Protein AF-A0A7R9UH15-F1 (afdb_monomer_lite)

Foldseek 3Di:
DPDDLVVPQDDPVLVVLLVVLLPDDLPDADDLVSLVSCQSNVLVLLADLSCLSVPLSSFPPVDVVSVVVNLVSLVSRDQDPPPRLVVLVSCVDPSNVDVSSVVSNVVSVVVNVVVVD

Radius of gyration: 14.69 Å; chains: 1; bounding box: 50×28×31 Å

Secondary structure (DSSP, 8-state):
----SSTTTT-HHHHHHHHHHHHS-TTPPPPHHHHHHHHHTHHHHTT-GGGHHHHHHH--TT-HHHHHHHHHHHTTSPPPPTT-GGGGGGGGSTT---HHHHHHHHHHHHHHHTT--

Sequence (117 aa):
PLYDKEMVADTPKLKAIIEEVKALDPLHSLSEEQCTVLWDCRAKCAEDPNLLPKFLQSVNWCYPTAVHEARRMLTHWAPYPEGEEANAIELLDIRYSDPVVREYAVSQLDRLDDVLL

InterPro domains:
  IPR001263 Phosphoinositide 3-kinase, accessory (PIK) domain [PF00613] (13-115)
  IPR001263 Phosphoinositide 3-kinase, accessory (PIK) domain [PS51545] (4-117)
  IPR015433 Phosphatidylinositol 3-/4-kinase [PTHR10048] (15-114)
  IPR016024 Armadillo-type fold [SSF48371] (8-114)
  IPR042236 Phosphoinositide 3-kinase, accessory (PIK) domain superfamily [G3DSA:1.25.40.70] (4-117)

pLDDT: mean 87.17, std 15.44, range [34.97, 97.75]

Organism: NCBI:txid172671

Structure (mmCIF, N/CA/C/O backbone):
data_AF-A0A7R9UH15-F1
#
_entry.id   AF-A0A7R9UH15-F1
#
loop_
_atom_site.group_PDB
_atom_site.id
_atom_site.type_symbol
_atom_site.label_atom_id
_atom_site.label_alt_id
_atom_site.label_comp_id
_atom_site.label_asym_id
_atom_site.label_entity_id
_atom_site.label_seq_id
_atom_site.pdbx_PDB_ins_code
_atom_site.Cartn_x
_atom_site.Cartn_y
_atom_site.Cartn_z
_atom_site.occupancy
_atom_site.B_iso_or_equiv
_atom_site.auth_seq_id
_atom_site.auth_comp_id
_atom_site.auth_asym_id
_atom_site.auth_atom_id
_atom_site.pdbx_PDB_model_num
ATOM 1 N N . PRO A 1 1 ? 24.060 -14.862 -4.552 1.00 34.97 1 PRO A N 1
ATOM 2 C CA . PRO A 1 1 ? 24.690 -13.938 -3.582 1.00 34.97 1 PRO A CA 1
ATOM 3 C C . PRO A 1 1 ? 23.602 -13.205 -2.801 1.00 34.97 1 PRO A C 1
ATOM 5 O O . PRO A 1 1 ? 22.895 -12.372 -3.362 1.00 34.97 1 PRO A O 1
ATOM 8 N N . LEU A 1 2 ? 23.421 -13.622 -1.546 1.00 40.31 2 LEU A N 1
ATOM 9 C CA . LEU A 1 2 ? 22.627 -12.903 -0.561 1.00 40.31 2 LEU A CA 1
ATOM 10 C C . LEU A 1 2 ? 23.280 -11.532 -0.375 1.00 40.31 2 LEU A C 1
ATOM 12 O O . LEU A 1 2 ? 24.315 -11.430 0.269 1.00 40.31 2 LEU A O 1
ATOM 16 N N . TYR A 1 3 ? 22.730 -10.507 -1.014 1.00 42.41 3 TYR A N 1
ATOM 17 C CA . TYR A 1 3 ? 23.042 -9.134 -0.652 1.00 42.41 3 TYR A CA 1
ATOM 18 C C . TYR A 1 3 ? 22.075 -8.755 0.458 1.00 42.41 3 TYR A C 1
ATOM 20 O O . TYR A 1 3 ? 20.893 -8.558 0.188 1.00 42.41 3 TYR A O 1
ATOM 28 N N . ASP A 1 4 ? 22.582 -8.775 1.688 1.00 45.25 4 ASP A N 1
ATOM 29 C CA . ASP A 1 4 ? 22.217 -7.963 2.855 1.00 45.25 4 ASP A CA 1
ATOM 30 C C . ASP A 1 4 ? 21.020 -7.004 2.679 1.00 45.25 4 ASP A C 1
ATOM 32 O O . ASP A 1 4 ? 21.168 -5.783 2.720 1.00 45.25 4 ASP A O 1
ATOM 36 N N . LYS A 1 5 ? 19.802 -7.527 2.488 1.00 51.44 5 LYS A N 1
ATOM 37 C CA . LYS A 1 5 ? 18.594 -6.692 2.356 1.00 51.44 5 LYS A CA 1
ATOM 38 C C . LYS A 1 5 ? 18.009 -6.258 3.698 1.00 51.44 5 LYS A C 1
ATOM 40 O O . LYS A 1 5 ? 17.216 -5.326 3.726 1.00 51.44 5 LYS A O 1
ATOM 45 N N . GLU A 1 6 ? 18.433 -6.867 4.803 1.00 45.59 6 GLU A N 1
ATOM 46 C CA . GLU A 1 6 ? 18.008 -6.450 6.146 1.00 45.59 6 GLU A CA 1
ATOM 47 C C . GLU A 1 6 ? 18.805 -5.247 6.679 1.00 45.59 6 GLU A C 1
ATOM 49 O O . GLU A 1 6 ? 18.318 -4.527 7.544 1.00 45.59 6 GLU A O 1
ATOM 54 N N . MET A 1 7 ? 19.991 -4.949 6.128 1.00 44.06 7 MET A N 1
ATOM 55 C CA . MET A 1 7 ? 20.878 -3.907 6.669 1.00 44.06 7 MET A CA 1
ATOM 56 C C . MET A 1 7 ? 20.553 -2.478 6.181 1.00 44.06 7 MET A C 1
ATOM 58 O O . MET A 1 7 ? 21.103 -1.510 6.700 1.00 44.06 7 MET A O 1
ATOM 62 N N . VAL A 1 8 ? 19.640 -2.315 5.214 1.00 53.97 8 VAL A N 1
ATOM 63 C CA . VAL A 1 8 ? 19.248 -0.995 4.671 1.00 53.97 8 VAL A CA 1
ATOM 64 C C . VAL A 1 8 ? 18.013 -0.414 5.373 1.00 53.97 8 VAL A C 1
ATOM 66 O O . VAL A 1 8 ? 17.764 0.777 5.258 1.00 53.97 8 VAL A O 1
ATOM 69 N N . ALA A 1 9 ? 17.265 -1.192 6.161 1.00 54.12 9 ALA A N 1
ATOM 70 C CA . ALA A 1 9 ? 15.961 -0.778 6.692 1.00 54.12 9 ALA A CA 1
ATOM 71 C C . ALA A 1 9 ? 15.995 0.322 7.778 1.00 54.12 9 ALA A C 1
ATOM 73 O O . ALA A 1 9 ? 14.940 0.833 8.146 1.00 54.12 9 ALA A O 1
ATOM 74 N N . ASP A 1 10 ? 17.172 0.716 8.280 1.00 60.47 10 ASP A N 1
ATOM 75 C CA . ASP A 1 10 ? 17.270 1.527 9.504 1.00 60.47 10 ASP A CA 1
ATOM 76 C C . ASP A 1 10 ? 18.050 2.845 9.354 1.00 60.47 10 ASP A C 1
ATOM 78 O O . ASP A 1 10 ? 18.524 3.431 10.329 1.00 60.47 10 ASP A O 1
ATOM 82 N N . THR A 1 11 ? 18.167 3.366 8.129 1.00 81.06 11 THR A N 1
ATOM 83 C CA . THR A 1 11 ? 18.788 4.684 7.921 1.00 81.06 11 THR A CA 1
ATOM 84 C C . THR A 1 11 ? 17.800 5.803 8.296 1.00 81.06 11 THR A C 1
ATOM 86 O O . THR A 1 11 ? 16.674 5.795 7.792 1.00 81.06 11 THR A O 1
ATOM 89 N N . PRO A 1 12 ? 18.194 6.825 9.089 1.00 85.69 12 PRO A N 1
ATOM 90 C CA . PRO A 1 12 ? 17.323 7.951 9.459 1.00 85.69 12 PRO A CA 1
ATOM 91 C C . PRO A 1 12 ? 16.664 8.649 8.263 1.00 85.69 12 PRO A C 1
ATOM 93 O O . PRO A 1 12 ? 15.525 9.095 8.355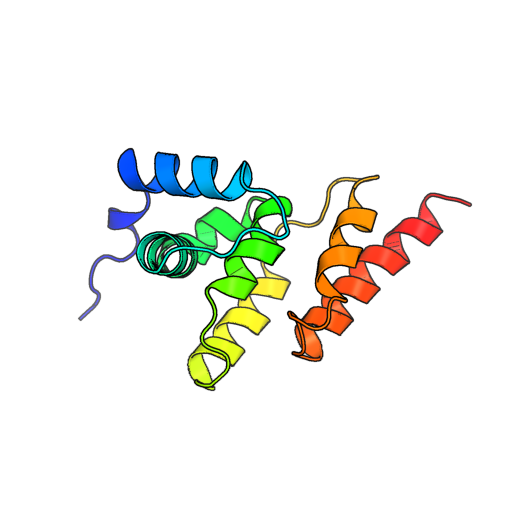 1.00 85.69 12 PRO A O 1
ATOM 96 N N . LYS A 1 13 ? 17.361 8.688 7.120 1.00 87.38 13 LYS A N 1
ATOM 97 C CA . LYS A 1 13 ? 16.841 9.234 5.862 1.00 87.38 13 LYS A CA 1
ATOM 98 C C . LYS A 1 13 ? 15.606 8.474 5.361 1.00 87.38 13 LYS A C 1
ATOM 100 O O . LYS A 1 13 ? 14.636 9.104 4.965 1.00 87.38 13 LYS A O 1
ATOM 105 N N . LEU A 1 14 ? 15.628 7.140 5.384 1.00 89.44 14 LEU A N 1
ATOM 106 C CA . LEU A 1 14 ? 14.511 6.326 4.891 1.00 89.44 14 LEU A CA 1
ATOM 107 C C . LEU A 1 14 ? 13.287 6.478 5.789 1.00 89.44 14 LEU A C 1
ATOM 109 O O . LEU A 1 14 ? 12.182 6.650 5.289 1.00 89.44 14 LEU A O 1
ATOM 113 N N . LYS A 1 15 ? 13.504 6.504 7.110 1.00 89.75 15 LYS A N 1
ATOM 114 C CA . LYS A 1 15 ? 12.441 6.791 8.081 1.00 89.75 15 LYS A CA 1
ATOM 115 C C . LYS A 1 15 ? 11.807 8.154 7.821 1.00 89.75 15 LYS A C 1
ATOM 117 O O . LYS A 1 15 ? 10.591 8.243 7.764 1.00 89.75 15 LYS A O 1
ATOM 122 N N . ALA A 1 16 ? 12.620 9.189 7.600 1.00 92.62 16 ALA A N 1
ATOM 123 C CA . ALA A 1 16 ? 12.112 10.523 7.291 1.00 92.62 16 ALA A CA 1
ATOM 124 C C . ALA A 1 16 ? 11.252 10.541 6.015 1.00 92.62 16 ALA A C 1
ATOM 126 O O . ALA A 1 16 ? 10.194 11.158 6.019 1.00 92.62 16 ALA A O 1
ATOM 127 N N . ILE A 1 17 ? 11.663 9.823 4.963 1.00 93.81 17 ILE A N 1
ATOM 128 C CA . ILE A 1 17 ? 10.884 9.713 3.720 1.00 93.81 17 ILE A CA 1
ATOM 129 C C . ILE A 1 17 ? 9.552 8.993 3.960 1.00 93.81 17 ILE A C 1
ATOM 131 O O . ILE A 1 17 ? 8.527 9.429 3.448 1.00 93.81 17 ILE A O 1
ATOM 135 N N . ILE A 1 18 ? 9.541 7.907 4.738 1.00 93.75 18 ILE A N 1
ATOM 136 C CA . ILE A 1 18 ? 8.303 7.175 5.051 1.00 93.75 18 ILE A CA 1
ATOM 137 C C . ILE A 1 18 ? 7.335 8.058 5.852 1.00 93.75 18 ILE A C 1
ATOM 139 O O . ILE A 1 18 ? 6.152 8.108 5.522 1.00 93.75 18 ILE A O 1
ATOM 143 N N . GLU A 1 19 ? 7.830 8.793 6.852 1.00 93.44 19 GLU A N 1
ATOM 144 C CA . GLU A 1 19 ? 7.009 9.730 7.632 1.00 93.44 19 GLU A CA 1
ATOM 145 C C . GLU A 1 19 ? 6.488 10.895 6.777 1.00 93.44 19 GLU A C 1
ATOM 147 O O . GLU A 1 19 ? 5.328 11.284 6.903 1.00 93.44 19 GLU A O 1
ATOM 152 N N . GLU A 1 20 ? 7.307 11.423 5.862 1.00 93.62 20 GLU A N 1
ATOM 153 C CA . GLU A 1 20 ? 6.872 12.438 4.898 1.00 93.62 20 GLU A CA 1
ATOM 154 C C . GLU A 1 20 ? 5.745 11.898 4.013 1.00 93.62 20 GLU A C 1
ATOM 156 O O . GLU A 1 20 ? 4.698 12.530 3.901 1.00 93.62 20 GLU A O 1
ATOM 161 N N . VAL A 1 21 ? 5.926 10.703 3.441 1.00 93.81 21 VAL A N 1
ATOM 162 C CA . VAL A 1 21 ? 4.926 10.043 2.593 1.00 93.81 21 VAL A CA 1
ATOM 163 C C . VAL A 1 21 ? 3.616 9.808 3.338 1.00 93.81 21 VAL A C 1
ATOM 165 O O . VAL A 1 21 ? 2.548 9.999 2.758 1.00 93.81 21 VAL A O 1
ATOM 168 N N . LYS A 1 22 ? 3.685 9.415 4.612 1.00 90.31 22 LYS A N 1
ATOM 169 C CA . LYS A 1 22 ? 2.510 9.204 5.462 1.00 90.31 22 LYS A CA 1
ATOM 170 C C . LYS A 1 22 ? 1.720 10.495 5.692 1.00 90.31 22 LYS A C 1
ATOM 172 O O . LYS A 1 22 ? 0.499 10.450 5.788 1.00 90.31 22 LYS A O 1
ATOM 177 N N . ALA A 1 23 ? 2.406 11.633 5.770 1.00 90.06 23 ALA A N 1
ATOM 178 C CA . ALA A 1 23 ? 1.785 12.942 5.946 1.00 90.06 23 ALA A CA 1
ATOM 179 C C . ALA A 1 23 ? 1.260 13.561 4.635 1.00 90.06 23 ALA A C 1
ATOM 181 O O . ALA A 1 23 ? 0.604 14.604 4.679 1.00 90.06 23 ALA A O 1
ATOM 182 N N . LEU A 1 24 ? 1.550 12.960 3.473 1.00 90.50 24 LEU A N 1
ATOM 183 C CA . LEU A 1 24 ? 1.061 13.457 2.189 1.00 90.50 24 LEU A CA 1
ATOM 184 C C . LEU A 1 24 ? -0.444 13.247 2.045 1.00 90.50 24 LEU A C 1
ATOM 186 O O . LEU A 1 24 ? -0.980 12.186 2.360 1.00 90.50 24 LEU A O 1
ATOM 190 N N . ASP A 1 25 ? -1.098 14.231 1.431 1.00 86.56 25 ASP A N 1
ATOM 191 C CA . ASP A 1 25 ? -2.495 14.118 1.026 1.00 86.56 25 ASP A CA 1
ATOM 192 C C . ASP A 1 25 ? -2.716 12.862 0.148 1.00 86.56 25 ASP A C 1
ATOM 194 O O . ASP A 1 25 ? -1.876 12.567 -0.717 1.00 86.56 25 ASP A O 1
ATOM 198 N N . PRO A 1 26 ? -3.819 12.109 0.323 1.00 80.62 26 PRO A N 1
ATOM 199 C CA . PRO A 1 2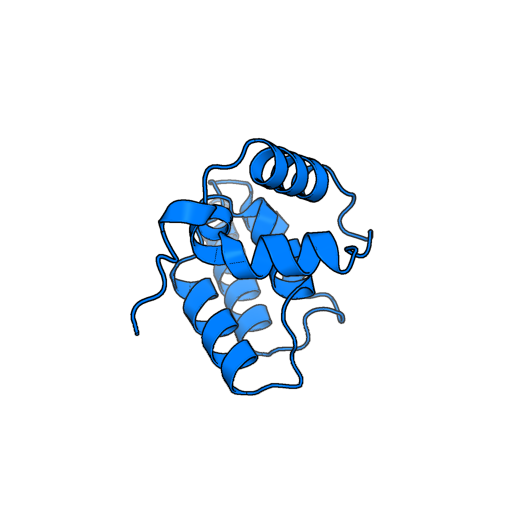6 ? -4.141 10.917 -0.472 1.00 80.62 26 PRO A CA 1
ATOM 200 C C . PRO A 1 26 ? -4.062 11.118 -1.996 1.00 80.62 26 PRO A C 1
ATOM 202 O O . PRO A 1 26 ? -3.648 10.219 -2.739 1.00 80.62 26 PRO A O 1
ATOM 205 N N . LEU A 1 27 ? -4.385 12.320 -2.482 1.00 80.75 27 LEU A N 1
ATOM 206 C CA . LEU A 1 27 ? -4.364 12.675 -3.903 1.00 80.75 27 LEU A CA 1
ATOM 207 C C . LEU A 1 27 ? -2.966 13.040 -4.419 1.00 80.75 27 LEU A C 1
ATOM 209 O O . LEU A 1 27 ? -2.769 13.127 -5.631 1.00 80.75 27 LEU A O 1
ATOM 213 N N . HIS A 1 28 ? -1.989 13.233 -3.532 1.00 85.94 28 HIS A N 1
ATOM 214 C CA . HIS A 1 28 ? -0.628 13.581 -3.917 1.00 85.94 28 HIS A CA 1
ATOM 215 C C . HIS A 1 28 ? 0.131 12.365 -4.466 1.00 85.94 28 HIS A C 1
ATOM 217 O O . HIS A 1 28 ? 0.245 11.332 -3.794 1.00 85.94 28 HIS A O 1
ATOM 223 N N . SER A 1 29 ? 0.696 12.526 -5.666 1.00 87.50 29 SER A N 1
ATOM 224 C CA . SER A 1 29 ? 1.560 11.541 -6.324 1.00 87.50 29 SER A CA 1
ATOM 225 C C . SER A 1 29 ? 2.928 11.443 -5.652 1.00 87.50 29 SER A C 1
ATOM 227 O O . SER A 1 29 ? 3.481 12.442 -5.196 1.00 87.50 29 SER A O 1
ATOM 229 N N . LEU A 1 30 ? 3.506 10.249 -5.639 1.00 92.69 30 LEU A N 1
ATOM 230 C CA . LEU A 1 30 ? 4.838 10.014 -5.088 1.00 92.69 30 LEU A CA 1
ATOM 231 C C . LEU A 1 30 ? 5.950 10.375 -6.080 1.00 92.69 30 LEU A C 1
ATOM 233 O O . LEU A 1 30 ? 5.796 10.220 -7.294 1.00 92.69 30 LEU A O 1
ATOM 237 N N . SER A 1 31 ? 7.092 10.821 -5.557 1.00 94.44 31 SER A N 1
ATOM 238 C CA . SER A 1 31 ? 8.330 10.919 -6.333 1.00 94.44 31 SER A CA 1
ATOM 239 C C . SER A 1 31 ? 8.935 9.532 -6.592 1.00 94.44 31 SER A C 1
ATOM 241 O O . SER A 1 31 ? 8.639 8.564 -5.892 1.00 94.44 31 SER A O 1
ATOM 243 N N . GLU A 1 32 ? 9.832 9.421 -7.575 1.00 93.12 32 GLU A N 1
ATOM 244 C CA . GLU A 1 32 ? 10.521 8.155 -7.875 1.00 93.12 32 GLU A CA 1
ATOM 245 C C . GLU A 1 32 ? 11.360 7.648 -6.684 1.00 93.12 32 GLU A C 1
ATOM 247 O O . GLU A 1 32 ? 11.389 6.446 -6.406 1.00 93.12 32 GLU A O 1
ATOM 252 N N . GLU A 1 33 ? 11.978 8.564 -5.926 1.00 92.94 33 GLU A N 1
ATOM 253 C CA . GLU A 1 33 ? 12.705 8.234 -4.693 1.00 92.94 33 GLU A CA 1
ATOM 254 C C . GLU A 1 33 ? 11.750 7.665 -3.636 1.00 92.94 33 GLU A C 1
ATOM 256 O O . GLU A 1 33 ? 12.019 6.602 -3.080 1.00 92.94 33 GLU A O 1
ATOM 261 N N . GLN A 1 34 ? 10.602 8.311 -3.406 1.00 94.81 34 GLN A N 1
ATOM 262 C CA . GLN A 1 34 ? 9.589 7.835 -2.458 1.00 94.81 34 GLN A CA 1
ATOM 263 C C . GLN A 1 34 ? 9.046 6.457 -2.854 1.00 94.81 34 GLN A C 1
ATOM 265 O O . GLN A 1 34 ? 8.965 5.566 -2.009 1.00 94.81 34 GLN A O 1
ATOM 270 N N . CYS A 1 35 ? 8.737 6.245 -4.138 1.00 94.75 35 CYS A N 1
ATOM 271 C CA . CYS A 1 35 ? 8.304 4.943 -4.644 1.00 94.75 35 CYS A CA 1
ATOM 272 C C . CYS A 1 35 ? 9.344 3.851 -4.376 1.00 94.75 35 CYS A C 1
ATOM 274 O O . CYS A 1 35 ? 9.003 2.780 -3.870 1.00 94.75 35 CYS A O 1
ATOM 276 N N . THR A 1 36 ? 10.613 4.140 -4.674 1.00 93.81 36 THR A N 1
ATOM 277 C CA . THR A 1 36 ? 11.724 3.209 -4.444 1.00 93.81 36 THR A CA 1
ATOM 278 C C . THR A 1 36 ? 11.833 2.849 -2.964 1.00 93.81 36 THR A C 1
ATOM 280 O O . THR A 1 36 ? 11.886 1.669 -2.623 1.00 93.81 36 THR A O 1
ATOM 283 N N . VAL A 1 37 ? 11.772 3.847 -2.074 1.00 94.75 37 VAL A N 1
ATOM 284 C CA . VAL A 1 37 ? 11.831 3.631 -0.621 1.00 94.75 37 VAL A CA 1
ATOM 285 C C . VAL A 1 37 ? 10.663 2.780 -0.127 1.00 94.75 37 VAL A C 1
ATOM 287 O O . VAL A 1 37 ? 10.894 1.809 0.588 1.00 94.75 37 VAL A O 1
ATOM 290 N N . LEU A 1 38 ? 9.422 3.076 -0.527 1.00 95.38 38 LEU A N 1
ATOM 291 C CA . LEU A 1 38 ? 8.260 2.273 -0.122 1.00 95.38 38 LEU A CA 1
ATOM 292 C C . LEU A 1 38 ? 8.357 0.827 -0.610 1.00 95.38 38 LEU A C 1
ATOM 294 O O . LEU A 1 38 ? 7.995 -0.098 0.113 1.00 95.38 38 LEU A O 1
ATOM 298 N N . TRP A 1 39 ? 8.838 0.619 -1.837 1.00 95.31 39 TRP A N 1
ATOM 299 C CA . TRP A 1 39 ? 8.984 -0.719 -2.400 1.00 95.31 39 TRP A CA 1
ATOM 300 C C . TRP A 1 39 ? 10.075 -1.527 -1.686 1.00 95.31 39 TRP A C 1
ATOM 302 O O . TRP A 1 39 ? 9.865 -2.691 -1.325 1.00 95.31 39 TRP A O 1
ATOM 312 N N . ASP A 1 40 ? 11.234 -0.918 -1.443 1.00 92.56 40 ASP A N 1
ATOM 313 C CA . ASP A 1 40 ? 12.358 -1.581 -0.785 1.00 92.56 40 ASP A CA 1
ATOM 314 C C . ASP A 1 40 ? 12.089 -1.825 0.705 1.00 92.56 40 ASP A C 1
ATOM 316 O O . ASP A 1 40 ? 12.413 -2.900 1.216 1.00 92.56 40 ASP A O 1
ATOM 320 N N . CYS A 1 41 ? 11.409 -0.892 1.377 1.00 94.19 41 CYS A N 1
ATOM 321 C CA . CYS A 1 41 ? 11.014 -0.986 2.783 1.00 94.19 41 CYS A CA 1
ATOM 322 C C . CYS A 1 41 ? 9.614 -1.589 2.999 1.00 94.19 41 CYS A C 1
ATOM 324 O O . CYS A 1 41 ? 9.098 -1.522 4.113 1.00 94.19 41 CYS A O 1
ATOM 326 N N . ARG A 1 42 ? 9.000 -2.219 1.986 1.00 95.31 42 ARG A N 1
ATOM 327 C CA . ARG A 1 42 ? 7.599 -2.694 2.024 1.00 95.31 42 ARG A CA 1
ATOM 328 C C . ARG A 1 42 ? 7.230 -3.546 3.238 1.00 95.31 42 ARG A C 1
ATOM 330 O O . ARG A 1 42 ? 6.118 -3.433 3.732 1.00 95.31 42 ARG A O 1
ATOM 337 N N . ALA A 1 43 ? 8.156 -4.364 3.743 1.00 93.12 43 ALA A N 1
ATOM 338 C CA . ALA A 1 43 ? 7.928 -5.161 4.949 1.00 93.12 43 ALA A CA 1
ATOM 339 C C . ALA A 1 43 ? 7.727 -4.285 6.198 1.00 93.12 43 ALA A C 1
ATOM 341 O O . ALA A 1 43 ? 6.870 -4.585 7.016 1.00 93.12 43 ALA A O 1
ATOM 342 N N . LYS A 1 44 ? 8.475 -3.181 6.309 1.00 92.44 44 LYS A N 1
ATOM 343 C CA . LYS A 1 44 ? 8.323 -2.201 7.387 1.00 92.44 44 LYS A CA 1
ATOM 344 C C . LYS A 1 44 ? 7.077 -1.341 7.188 1.00 92.44 44 LYS A C 1
ATOM 346 O O . LYS A 1 44 ? 6.355 -1.087 8.142 1.00 92.44 44 LYS A O 1
ATOM 351 N N . CYS A 1 45 ? 6.807 -0.918 5.951 1.00 95.00 45 CYS A N 1
ATOM 352 C CA . CYS A 1 45 ? 5.599 -0.157 5.623 1.00 95.00 45 CYS A CA 1
ATOM 353 C C . CYS A 1 45 ? 4.318 -0.949 5.916 1.00 95.00 45 CYS A C 1
ATOM 355 O O . CYS A 1 45 ? 3.329 -0.356 6.326 1.00 95.00 45 CYS A O 1
ATOM 357 N N . ALA A 1 46 ? 4.356 -2.276 5.758 1.00 96.25 46 ALA A N 1
ATOM 358 C CA . ALA A 1 46 ? 3.234 -3.160 6.050 1.00 96.25 46 ALA A CA 1
ATOM 359 C C . ALA A 1 46 ? 2.816 -3.172 7.528 1.00 96.25 46 ALA A C 1
ATOM 361 O O . ALA A 1 46 ? 1.719 -3.622 7.827 1.00 96.25 46 ALA A O 1
ATOM 362 N N . GLU A 1 47 ? 3.637 -2.661 8.449 1.00 94.88 47 GLU A N 1
ATOM 363 C CA . GLU A 1 47 ? 3.255 -2.506 9.857 1.00 94.88 47 GLU A CA 1
ATOM 364 C C . GLU A 1 47 ? 2.256 -1.354 10.085 1.00 94.88 47 GLU A C 1
ATOM 366 O O . GLU A 1 47 ? 1.654 -1.285 11.155 1.00 94.88 47 GLU A O 1
ATOM 371 N N . ASP A 1 48 ? 2.066 -0.461 9.105 1.00 94.00 48 ASP A N 1
ATOM 372 C CA . ASP A 1 48 ? 1.142 0.673 9.187 1.00 94.00 48 ASP A CA 1
ATOM 373 C C . ASP A 1 48 ? 0.067 0.594 8.084 1.00 94.00 48 ASP A C 1
ATOM 375 O O . ASP A 1 48 ? 0.380 0.760 6.897 1.00 94.00 48 ASP A O 1
ATOM 379 N N . PRO A 1 49 ? -1.215 0.382 8.430 1.00 93.00 49 PRO A N 1
ATOM 380 C CA . PRO A 1 49 ? -2.300 0.292 7.450 1.00 93.00 49 PRO A CA 1
ATOM 381 C C . PRO A 1 49 ? -2.448 1.552 6.588 1.00 93.00 49 PRO A C 1
ATOM 383 O O . PRO A 1 49 ? -2.820 1.459 5.418 1.00 93.00 49 PRO A O 1
ATOM 386 N N . ASN A 1 50 ? -2.077 2.724 7.110 1.00 90.50 50 ASN A N 1
ATOM 387 C CA . ASN A 1 50 ? -2.215 3.996 6.399 1.00 90.50 50 ASN A CA 1
ATOM 388 C C . ASN A 1 50 ? -1.187 4.176 5.273 1.00 90.50 50 ASN A C 1
ATOM 390 O O . ASN A 1 50 ? -1.371 5.013 4.391 1.00 90.50 50 ASN A O 1
ATOM 394 N N . LEU A 1 51 ? -0.114 3.379 5.255 1.00 94.94 51 LEU A N 1
ATOM 395 C CA . LEU A 1 51 ? 0.866 3.395 4.167 1.00 94.94 51 LEU A CA 1
ATOM 396 C C . LEU A 1 51 ? 0.432 2.559 2.958 1.00 94.94 51 LEU A C 1
ATOM 398 O O . LEU A 1 51 ? 1.044 2.688 1.895 1.00 94.94 51 LEU A O 1
ATOM 402 N N . LEU A 1 52 ? -0.608 1.725 3.082 1.00 95.88 52 LEU A N 1
ATOM 403 C CA . LEU A 1 52 ? -1.024 0.816 2.013 1.00 95.88 52 LEU A CA 1
ATOM 404 C C . LEU A 1 52 ? -1.363 1.541 0.700 1.00 95.88 52 LEU A C 1
ATOM 406 O O . LEU A 1 52 ? -0.811 1.152 -0.335 1.00 95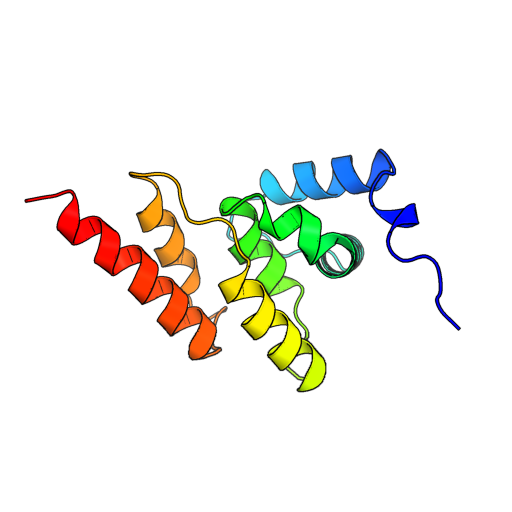.88 52 LEU A O 1
ATOM 410 N N . PRO A 1 53 ? -2.181 2.615 0.686 1.00 95.00 53 PRO A N 1
ATOM 411 C CA . PRO A 1 53 ? -2.502 3.316 -0.556 1.00 95.00 53 PRO A CA 1
ATOM 412 C C . PRO A 1 53 ? -1.258 3.882 -1.247 1.00 95.00 53 PRO A C 1
ATOM 414 O O . PRO A 1 53 ? -1.161 3.834 -2.476 1.00 95.00 53 PRO A O 1
ATOM 417 N N . LYS A 1 54 ? -0.283 4.378 -0.474 1.00 95.38 54 LYS A N 1
ATOM 418 C CA . LYS A 1 54 ? 0.978 4.926 -0.993 1.00 95.38 54 LYS A CA 1
ATOM 419 C C . LYS A 1 54 ? 1.908 3.825 -1.499 1.00 95.38 54 LYS A C 1
ATOM 421 O O . LYS A 1 54 ? 2.475 3.960 -2.579 1.00 95.38 54 LYS A O 1
ATOM 426 N N . PHE A 1 55 ? 2.015 2.704 -0.790 1.00 96.56 55 PHE A N 1
ATOM 427 C CA . PHE A 1 55 ? 2.748 1.535 -1.280 1.00 96.56 55 PHE A CA 1
ATOM 428 C C . PHE A 1 55 ? 2.183 1.039 -2.614 1.00 96.56 55 PHE A C 1
ATOM 430 O O . PHE A 1 55 ? 2.936 0.793 -3.546 1.00 96.56 55 PHE A O 1
ATOM 437 N N . LEU A 1 56 ? 0.860 0.964 -2.758 1.00 96.38 56 LEU A N 1
ATOM 438 C CA . LEU A 1 56 ? 0.234 0.523 -4.006 1.00 96.38 56 LEU A CA 1
ATOM 439 C C . LEU A 1 56 ? 0.502 1.473 -5.190 1.00 96.38 56 LEU A C 1
ATOM 441 O O . LEU A 1 56 ? 0.526 1.021 -6.337 1.00 96.38 56 LEU A O 1
ATOM 445 N N . GLN A 1 57 ? 0.764 2.759 -4.925 1.00 94.38 57 GLN A N 1
ATOM 446 C CA . GLN A 1 57 ? 1.221 3.719 -5.939 1.00 94.38 57 GLN A CA 1
ATOM 447 C C . GLN A 1 57 ? 2.678 3.486 -6.372 1.00 94.38 57 GLN A C 1
ATOM 449 O O . GLN A 1 57 ? 3.036 3.862 -7.487 1.00 94.38 57 GLN A O 1
ATOM 454 N N . SER A 1 58 ? 3.516 2.855 -5.540 1.00 95.25 58 SER A N 1
ATOM 455 C CA . SER A 1 58 ? 4.903 2.529 -5.906 1.00 95.25 58 SER A CA 1
ATOM 456 C C . SER A 1 58 ? 5.044 1.252 -6.738 1.00 95.25 58 SER A C 1
ATOM 458 O O . SER A 1 58 ? 6.113 0.984 -7.292 1.00 95.25 58 SER A O 1
ATOM 460 N N . VAL A 1 59 ? 3.974 0.460 -6.857 1.00 96.19 59 VAL A N 1
ATOM 461 C CA . VAL A 1 59 ? 3.978 -0.809 -7.589 1.00 96.19 59 VAL A CA 1
ATOM 462 C C . VAL A 1 59 ? 4.001 -0.562 -9.095 1.00 96.19 59 VAL A C 1
ATOM 464 O O . VAL A 1 59 ? 3.141 0.115 -9.659 1.00 96.19 59 VAL A O 1
ATOM 467 N N . ASN A 1 60 ? 4.940 -1.205 -9.788 1.00 94.81 60 ASN A N 1
ATOM 468 C CA . ASN A 1 60 ? 4.915 -1.258 -11.244 1.00 94.81 60 ASN A CA 1
ATOM 469 C C . ASN A 1 60 ? 3.958 -2.359 -11.733 1.00 94.81 60 ASN A C 1
ATOM 471 O O . ASN A 1 60 ? 4.354 -3.510 -11.928 1.00 94.81 60 ASN A O 1
ATOM 475 N N . TRP A 1 61 ? 2.698 -1.987 -11.963 1.00 95.75 61 TRP A N 1
ATOM 476 C CA . TRP A 1 61 ? 1.629 -2.899 -12.387 1.00 95.75 61 TRP A CA 1
ATOM 477 C C . TRP A 1 61 ? 1.834 -3.534 -13.774 1.00 95.75 61 TRP A C 1
ATOM 479 O O . TRP A 1 61 ? 1.162 -4.508 -14.109 1.00 95.75 61 TRP A O 1
ATOM 489 N N . CYS A 1 62 ? 2.792 -3.047 -14.571 1.00 96.31 62 CYS A N 1
ATOM 490 C CA . CYS A 1 62 ? 3.157 -3.652 -15.856 1.00 96.31 62 CYS A CA 1
ATOM 491 C C . CYS A 1 62 ? 4.063 -4.888 -15.706 1.00 96.31 62 CYS A C 1
ATOM 493 O O . CYS A 1 62 ? 4.247 -5.626 -16.674 1.00 96.31 62 CYS A O 1
ATOM 495 N N . TYR A 1 63 ? 4.646 -5.122 -14.524 1.00 96.94 63 TYR A N 1
ATOM 496 C CA . TYR A 1 63 ? 5.541 -6.250 -14.271 1.00 96.94 63 TYR A CA 1
ATOM 497 C C . TYR A 1 63 ? 4.849 -7.333 -13.431 1.00 96.94 63 TYR A C 1
ATOM 499 O O . TYR A 1 63 ? 4.612 -7.120 -12.241 1.00 96.94 63 TYR A O 1
ATOM 507 N N . PRO A 1 64 ? 4.597 -8.537 -13.983 1.00 97.06 64 PRO A N 1
ATOM 508 C CA . PRO A 1 64 ? 3.877 -9.599 -13.274 1.00 97.06 64 PRO A CA 1
ATOM 509 C C . PRO A 1 64 ? 4.502 -10.004 -11.934 1.00 97.06 64 PRO A C 1
ATOM 511 O O . PRO A 1 64 ? 3.790 -10.334 -10.990 1.00 97.06 64 PRO A O 1
ATOM 514 N N . THR A 1 65 ? 5.832 -9.958 -11.829 1.00 97.38 65 THR A N 1
ATOM 515 C CA . THR A 1 65 ? 6.554 -10.247 -10.583 1.00 97.38 65 THR A CA 1
ATOM 516 C C . THR A 1 65 ? 6.286 -9.202 -9.504 1.00 97.38 65 THR A C 1
ATOM 518 O O . THR A 1 65 ? 6.105 -9.567 -8.345 1.00 97.38 65 THR A O 1
ATOM 521 N N . ALA A 1 66 ? 6.209 -7.920 -9.875 1.00 96.56 66 ALA A N 1
ATOM 522 C CA . ALA A 1 66 ? 5.874 -6.840 -8.954 1.00 96.56 66 ALA A CA 1
ATOM 523 C C . ALA A 1 66 ? 4.404 -6.923 -8.514 1.00 96.56 66 ALA A C 1
ATOM 525 O O . ALA A 1 66 ? 4.113 -6.814 -7.327 1.00 96.56 66 ALA A O 1
ATOM 526 N N . VAL A 1 67 ? 3.491 -7.218 -9.445 1.00 97.75 67 VAL A N 1
ATOM 527 C CA . VAL A 1 67 ? 2.068 -7.446 -9.139 1.00 97.75 67 VAL A CA 1
ATOM 528 C C . VAL A 1 67 ? 1.893 -8.609 -8.161 1.00 97.75 67 VAL A C 1
ATOM 530 O O . VAL A 1 67 ? 1.157 -8.496 -7.183 1.00 97.75 67 VAL A O 1
ATOM 533 N N . HIS A 1 68 ? 2.587 -9.726 -8.391 1.00 97.69 68 HIS A N 1
ATOM 534 C CA . HIS A 1 68 ? 2.527 -10.881 -7.498 1.00 97.69 68 HIS A CA 1
ATOM 535 C C . HIS A 1 68 ? 3.043 -10.549 -6.091 1.00 97.69 68 HIS A C 1
ATOM 537 O O . HIS A 1 68 ? 2.403 -10.906 -5.104 1.00 97.69 68 HIS A O 1
ATOM 543 N N . GLU A 1 69 ? 4.166 -9.833 -5.993 1.00 97.31 69 GLU A N 1
ATOM 544 C CA . GLU A 1 69 ? 4.709 -9.375 -4.712 1.00 97.31 69 GLU A CA 1
ATOM 545 C C . GLU A 1 69 ? 3.734 -8.437 -3.990 1.00 97.31 69 GLU A C 1
ATOM 547 O O . GLU A 1 69 ? 3.473 -8.641 -2.809 1.00 97.31 69 GLU A O 1
ATOM 552 N N . ALA A 1 70 ? 3.152 -7.454 -4.685 1.00 97.75 70 ALA A N 1
ATOM 553 C CA . ALA A 1 70 ? 2.189 -6.521 -4.103 1.00 97.75 70 ALA A CA 1
ATOM 554 C C . ALA A 1 70 ? 0.955 -7.245 -3.546 1.00 97.75 70 ALA A C 1
ATOM 556 O O . ALA A 1 70 ? 0.550 -6.997 -2.412 1.00 97.75 70 ALA A O 1
ATOM 557 N N . ARG A 1 71 ? 0.408 -8.209 -4.296 1.00 97.56 71 ARG A N 1
ATOM 558 C CA . ARG A 1 71 ? -0.714 -9.040 -3.834 1.00 97.56 71 ARG A CA 1
ATOM 559 C C . ARG A 1 71 ? -0.343 -9.904 -2.630 1.00 97.56 71 ARG A C 1
ATOM 561 O O . ARG A 1 71 ? -1.146 -10.024 -1.714 1.00 97.56 71 ARG A O 1
ATOM 568 N N . ARG A 1 72 ? 0.874 -10.465 -2.588 1.00 97.12 72 ARG A N 1
ATOM 569 C CA . ARG A 1 72 ? 1.372 -11.172 -1.395 1.00 97.12 72 ARG A CA 1
ATOM 570 C C . ARG A 1 72 ? 1.496 -10.223 -0.202 1.00 97.12 72 ARG A C 1
ATOM 572 O O . ARG A 1 72 ? 1.186 -10.607 0.916 1.00 97.12 72 ARG A O 1
ATOM 579 N N . MET A 1 73 ? 1.932 -8.983 -0.419 1.00 97.44 73 MET A N 1
ATOM 580 C CA . MET A 1 73 ? 2.050 -7.998 0.658 1.00 97.44 73 MET A CA 1
ATOM 581 C C . MET A 1 73 ? 0.699 -7.619 1.272 1.00 97.44 73 MET A C 1
ATOM 583 O O . MET A 1 73 ? 0.668 -7.377 2.473 1.00 97.44 73 MET A O 1
ATOM 587 N N . LEU A 1 74 ? -0.409 -7.647 0.519 1.00 96.12 74 LEU A N 1
ATOM 588 C CA . LEU A 1 74 ? -1.752 -7.396 1.071 1.00 96.12 74 LEU A CA 1
ATOM 589 C C . LEU A 1 74 ? -2.104 -8.353 2.219 1.00 96.12 74 LEU A C 1
ATOM 591 O O . LEU A 1 74 ? -2.691 -7.929 3.205 1.00 96.12 74 LEU A O 1
ATOM 595 N N . THR A 1 75 ? -1.698 -9.626 2.142 1.00 93.44 75 THR A N 1
ATOM 596 C CA . THR A 1 75 ? -1.972 -10.603 3.213 1.00 93.44 75 THR A CA 1
ATOM 597 C C . THR A 1 75 ? -1.097 -10.406 4.450 1.00 93.44 75 THR A C 1
ATOM 599 O O . THR A 1 75 ? -1.359 -11.003 5.489 1.00 93.44 75 THR A O 1
ATOM 602 N N . HIS A 1 76 ? -0.023 -9.625 4.326 1.00 95.19 76 HIS A N 1
ATOM 603 C CA . HIS A 1 76 ? 0.898 -9.298 5.414 1.00 95.19 76 HIS A CA 1
ATOM 604 C C . HIS A 1 76 ? 0.693 -7.884 5.955 1.00 95.19 76 HIS A C 1
ATOM 606 O O . HIS A 1 76 ? 1.364 -7.512 6.916 1.00 95.19 76 HIS A O 1
ATOM 612 N N . TRP A 1 77 ? -0.183 -7.097 5.330 1.00 96.50 77 TRP A N 1
ATOM 613 C CA . TRP A 1 77 ? -0.443 -5.739 5.762 1.00 96.50 77 TRP A CA 1
ATOM 614 C C . TRP A 1 77 ? -1.164 -5.753 7.104 1.00 96.50 77 TRP A C 1
ATOM 616 O O . TRP A 1 77 ? -2.075 -6.555 7.324 1.00 96.50 77 TRP A O 1
ATOM 626 N N . ALA A 1 78 ? -0.736 -4.879 8.010 1.00 95.00 78 ALA A N 1
ATOM 627 C CA . ALA A 1 78 ? -1.393 -4.690 9.284 1.00 95.00 78 ALA A CA 1
ATOM 628 C C . ALA A 1 78 ? -2.871 -4.352 9.034 1.00 95.00 78 ALA A C 1
ATOM 630 O O . ALA A 1 78 ? -3.173 -3.543 8.149 1.00 95.00 78 ALA A O 1
ATOM 631 N N . PRO A 1 79 ? -3.799 -4.971 9.780 1.00 91.56 79 PRO A N 1
ATOM 632 C CA . PRO A 1 79 ? -5.206 -4.638 9.655 1.00 91.56 79 PRO A CA 1
ATOM 633 C C . PRO A 1 79 ? -5.430 -3.182 10.071 1.00 91.56 79 PRO A C 1
ATOM 635 O O . PRO A 1 79 ? -4.720 -2.661 10.935 1.00 91.56 79 PRO A O 1
ATOM 638 N N . TYR A 1 80 ? -6.451 -2.543 9.498 1.00 90.94 80 TYR A N 1
ATOM 639 C CA . TYR A 1 80 ? -6.922 -1.260 10.017 1.00 90.94 80 TYR A CA 1
ATOM 640 C C . TYR A 1 80 ? -7.332 -1.405 11.495 1.00 90.94 80 TYR A C 1
ATOM 642 O O . TYR A 1 80 ? -7.907 -2.445 11.857 1.00 90.94 80 TYR A O 1
ATOM 650 N N . PRO A 1 81 ? -7.027 -0.403 12.345 1.00 89.75 81 PRO A N 1
ATOM 651 C CA . PRO A 1 81 ? -7.589 -0.313 13.685 1.00 89.75 81 PRO A CA 1
ATOM 652 C C . PRO A 1 81 ? -9.118 -0.295 13.636 1.00 89.75 81 PRO A C 1
ATOM 654 O O . PRO A 1 81 ? -9.709 0.136 12.647 1.00 89.75 81 PRO A O 1
ATOM 657 N N . GLU A 1 82 ? -9.743 -0.735 14.725 1.00 86.12 82 GLU A N 1
ATOM 658 C CA . GLU A 1 82 ? -11.197 -0.674 14.884 1.00 86.12 82 GLU A CA 1
ATOM 659 C C . GLU A 1 82 ? -11.696 0.772 14.733 1.00 86.12 82 GLU A C 1
ATOM 661 O O . GLU A 1 82 ? -11.205 1.681 15.407 1.00 86.12 82 GLU A O 1
ATOM 666 N N . GLY A 1 83 ? -12.658 0.983 13.834 1.00 85.69 83 GLY A N 1
ATOM 667 C CA . GLY A 1 83 ? -13.223 2.293 13.508 1.00 85.69 83 GLY A CA 1
ATOM 668 C C . GLY A 1 83 ? -12.490 3.053 12.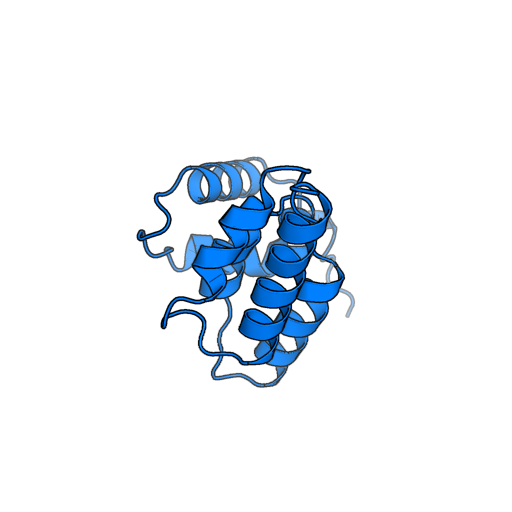396 1.00 85.69 83 GLY A C 1
ATOM 669 O O . GLY A 1 83 ? -12.957 4.116 11.984 1.00 85.69 83 GLY A O 1
ATOM 670 N N . GLU A 1 84 ? -11.372 2.531 11.884 1.00 89.31 84 GLU A N 1
ATOM 671 C CA . GLU A 1 84 ? -10.608 3.117 10.774 1.00 89.31 84 GLU A CA 1
ATOM 672 C C . GLU A 1 84 ? -10.740 2.326 9.464 1.00 89.31 84 GLU A C 1
ATOM 674 O O . GLU A 1 84 ? -10.151 2.699 8.450 1.00 89.31 84 GLU A O 1
ATOM 679 N N . GLU A 1 85 ? -11.529 1.252 9.427 1.00 90.69 85 GLU A N 1
ATOM 680 C CA . GLU A 1 85 ? -11.666 0.397 8.245 1.00 90.69 85 GLU A CA 1
ATOM 681 C C . GLU A 1 85 ? -12.252 1.155 7.041 1.00 90.69 85 GLU A C 1
ATOM 683 O O . GLU A 1 85 ? -11.961 0.818 5.893 1.00 90.69 85 GLU A O 1
ATOM 688 N N . ALA A 1 86 ? -12.997 2.242 7.282 1.00 88.56 86 ALA A N 1
ATOM 689 C CA . ALA A 1 86 ? -13.496 3.140 6.240 1.00 88.56 86 ALA A CA 1
ATOM 690 C C . ALA A 1 86 ? -12.369 3.777 5.403 1.00 88.56 86 ALA A C 1
ATOM 692 O O . ALA A 1 86 ? -12.595 4.146 4.249 1.00 88.56 86 ALA A O 1
ATOM 693 N N . ASN A 1 87 ? -11.138 3.847 5.924 1.00 90.31 87 ASN A N 1
ATOM 694 C CA . ASN A 1 87 ? -9.974 4.312 5.167 1.00 90.31 87 ASN A CA 1
ATOM 695 C C . ASN A 1 87 ? -9.659 3.392 3.972 1.00 90.31 87 ASN A C 1
ATOM 697 O O . ASN A 1 87 ? -9.078 3.840 2.983 1.00 90.31 87 ASN A O 1
ATOM 701 N N . ALA A 1 88 ? -10.107 2.130 3.996 1.00 92.44 88 ALA A N 1
ATOM 702 C CA . ALA A 1 88 ? -9.978 1.216 2.865 1.00 92.44 88 ALA A CA 1
ATOM 703 C C . ALA A 1 88 ? -10.791 1.654 1.630 1.00 92.44 88 ALA A C 1
ATOM 705 O O . ALA A 1 88 ? -10.496 1.195 0.526 1.00 92.44 88 ALA A O 1
ATOM 706 N N . ILE A 1 89 ? -11.765 2.569 1.768 1.00 93.12 89 ILE A N 1
ATOM 707 C CA . ILE A 1 89 ? -12.539 3.115 0.635 1.00 93.12 89 ILE A CA 1
ATOM 708 C C . ILE A 1 89 ? -11.620 3.749 -0.415 1.00 93.12 89 ILE A C 1
ATOM 710 O O . ILE A 1 89 ? -11.909 3.654 -1.609 1.00 93.12 89 ILE A O 1
ATOM 714 N N . GLU A 1 90 ? -10.494 4.347 -0.010 1.00 92.56 90 GLU A N 1
ATOM 715 C CA . GLU A 1 90 ? -9.527 4.929 -0.949 1.00 92.56 90 GLU A CA 1
ATOM 716 C C . GLU A 1 90 ? -9.053 3.902 -1.992 1.00 92.56 90 GLU A C 1
ATOM 718 O O . GLU A 1 90 ? -8.896 4.231 -3.169 1.00 92.56 90 GLU A O 1
ATOM 723 N N . LEU A 1 91 ? -8.903 2.636 -1.593 1.00 94.69 91 LEU A N 1
ATOM 724 C CA . LEU A 1 91 ? -8.445 1.544 -2.455 1.00 94.69 91 LEU A CA 1
ATOM 725 C C . LEU A 1 91 ? -9.487 1.105 -3.501 1.00 94.69 91 LEU A C 1
ATOM 727 O O . LEU A 1 91 ? -9.198 0.263 -4.351 1.00 94.69 91 LEU A O 1
ATOM 731 N N . LEU A 1 92 ? -10.695 1.675 -3.468 1.00 94.38 92 LEU A N 1
ATOM 732 C CA . LEU A 1 92 ? -11.734 1.477 -4.481 1.00 94.38 92 LEU A CA 1
ATOM 733 C C . LEU A 1 92 ? -11.704 2.537 -5.590 1.00 94.38 92 LEU A C 1
ATOM 735 O O . LEU A 1 92 ? -12.468 2.426 -6.559 1.00 94.38 92 LEU A O 1
ATOM 739 N N . ASP A 1 93 ? -10.816 3.524 -5.493 1.00 92.50 93 ASP A N 1
ATOM 740 C CA . ASP A 1 93 ? -10.578 4.527 -6.527 1.00 92.50 93 ASP A CA 1
ATOM 741 C C . ASP A 1 93 ? -10.062 3.895 -7.839 1.00 92.50 93 ASP A C 1
ATOM 743 O O . ASP A 1 93 ? -9.479 2.808 -7.854 1.00 92.50 93 ASP A O 1
ATOM 747 N N . ILE A 1 94 ? -10.271 4.578 -8.969 1.00 89.81 94 ILE A N 1
ATOM 748 C CA . ILE A 1 94 ? -9.852 4.111 -10.302 1.00 89.81 94 ILE A CA 1
ATOM 749 C C . ILE A 1 94 ? -8.333 3.904 -10.418 1.00 89.81 94 ILE A C 1
ATOM 751 O O . ILE A 1 94 ? -7.882 3.094 -11.230 1.00 89.81 94 ILE A O 1
ATOM 755 N N . ARG A 1 95 ? -7.540 4.598 -9.593 1.00 89.31 95 ARG A N 1
ATOM 756 C CA . ARG A 1 95 ? -6.080 4.439 -9.520 1.00 89.31 95 ARG A CA 1
ATOM 757 C C . ARG A 1 95 ? -5.668 3.036 -9.053 1.00 89.31 95 ARG A C 1
ATOM 759 O O . ARG A 1 95 ? -4.607 2.555 -9.443 1.00 89.31 95 ARG A O 1
ATOM 766 N N . TYR A 1 96 ? -6.524 2.353 -8.295 1.00 92.75 96 TYR A N 1
ATOM 767 C CA . TYR A 1 96 ? -6.312 1.003 -7.773 1.00 92.75 96 TYR A CA 1
ATOM 768 C C . TYR A 1 96 ? -7.183 0.002 -8.546 1.00 92.75 96 TYR A C 1
ATOM 770 O O . TYR A 1 96 ? -8.201 -0.508 -8.075 1.00 92.75 96 TYR A O 1
ATOM 778 N N . SER A 1 97 ? -6.803 -0.238 -9.803 1.00 92.69 97 SER A N 1
ATOM 779 C CA . SER A 1 97 ? -7.584 -1.066 -10.735 1.00 92.69 97 SER A CA 1
ATOM 780 C C . SER A 1 97 ? -7.380 -2.576 -10.569 1.00 92.69 97 SER A C 1
ATOM 782 O O . SER A 1 97 ? -8.150 -3.357 -11.129 1.00 92.69 97 SER A O 1
ATOM 784 N N . ASP A 1 98 ? -6.374 -3.004 -9.799 1.00 96.69 98 ASP A N 1
ATOM 785 C CA . ASP A 1 98 ? -6.109 -4.424 -9.576 1.00 96.69 98 ASP A CA 1
ATOM 786 C C . ASP A 1 98 ? -7.258 -5.083 -8.791 1.00 96.69 98 ASP A C 1
ATOM 788 O O . ASP A 1 98 ? -7.604 -4.618 -7.702 1.00 96.69 98 ASP A O 1
ATOM 792 N N . PRO A 1 99 ? -7.853 -6.178 -9.297 1.00 96.19 99 PRO A N 1
ATOM 793 C CA . PRO A 1 99 ? -9.028 -6.778 -8.673 1.00 96.19 99 PRO A CA 1
ATOM 794 C C . PRO A 1 99 ? -8.757 -7.300 -7.257 1.00 96.19 99 PRO A C 1
ATOM 796 O O . PRO A 1 99 ? -9.653 -7.234 -6.424 1.00 96.19 99 PRO A O 1
ATOM 799 N N . VAL A 1 100 ? -7.534 -7.755 -6.958 1.00 97.19 100 VAL A N 1
ATOM 800 C CA . VAL A 1 100 ? -7.185 -8.287 -5.629 1.00 97.19 100 VAL A CA 1
ATOM 801 C C . VAL A 1 100 ? -7.059 -7.156 -4.607 1.00 97.19 100 VAL A C 1
ATOM 803 O O . VAL A 1 100 ? -7.455 -7.317 -3.457 1.00 97.19 100 VAL A O 1
ATOM 806 N N . VAL A 1 101 ? -6.571 -5.984 -5.024 1.00 97.31 101 VAL A N 1
ATOM 807 C CA . VAL A 1 101 ? -6.565 -4.780 -4.175 1.00 97.31 101 VAL A CA 1
ATOM 808 C C . VAL A 1 101 ? -7.991 -4.351 -3.835 1.00 97.31 101 VAL A C 1
ATOM 810 O O . VAL A 1 101 ? -8.288 -4.040 -2.684 1.00 97.31 101 VAL A O 1
ATOM 813 N N . ARG A 1 102 ? -8.891 -4.362 -4.824 1.00 96.69 102 ARG A N 1
ATOM 814 C CA . ARG A 1 102 ? -10.294 -3.980 -4.618 1.00 96.69 102 ARG A CA 1
ATOM 815 C C . ARG A 1 102 ? -11.032 -4.977 -3.729 1.00 96.69 102 ARG A C 1
ATOM 817 O O . ARG A 1 102 ? -11.800 -4.564 -2.872 1.00 96.69 102 ARG A O 1
ATOM 824 N N . GLU A 1 103 ? -10.785 -6.271 -3.910 1.00 96.25 103 GLU A N 1
ATOM 825 C CA . GLU A 1 103 ? -11.328 -7.324 -3.045 1.00 96.25 103 GLU A CA 1
ATOM 826 C C . GLU A 1 103 ? -10.838 -7.169 -1.601 1.00 96.25 103 GLU A C 1
ATOM 828 O O . GLU A 1 103 ? -11.644 -7.208 -0.673 1.00 96.25 103 GLU A O 1
ATOM 833 N N . TYR A 1 104 ? -9.541 -6.894 -1.408 1.00 95.69 104 TYR A N 1
ATOM 834 C CA . TYR A 1 104 ? -8.994 -6.570 -0.091 1.00 95.69 104 TYR A CA 1
ATOM 835 C C . TYR A 1 104 ? -9.731 -5.381 0.534 1.00 95.69 104 TYR A C 1
ATOM 837 O O . TYR A 1 104 ? -10.167 -5.474 1.678 1.00 95.69 104 TYR A O 1
ATOM 845 N N . ALA A 1 105 ? -9.926 -4.297 -0.219 1.00 94.75 105 ALA A N 1
ATOM 846 C CA . ALA A 1 105 ? -10.628 -3.112 0.260 1.00 94.75 105 ALA A CA 1
ATOM 847 C C . ALA A 1 105 ? -12.053 -3.436 0.730 1.00 94.75 105 ALA A C 1
ATOM 849 O O . ALA A 1 105 ? -12.415 -3.088 1.848 1.00 94.75 105 ALA A O 1
ATOM 850 N N . VAL A 1 106 ? -12.824 -4.170 -0.080 1.00 94.31 106 VAL A N 1
ATOM 851 C CA . VAL A 1 106 ? -14.179 -4.619 0.286 1.00 94.31 106 VAL A CA 1
ATOM 852 C C . VAL A 1 106 ? -14.152 -5.471 1.556 1.00 94.31 106 VAL A C 1
ATOM 854 O O . VAL A 1 106 ? -14.917 -5.196 2.470 1.00 94.31 106 VAL A O 1
ATOM 857 N N . SER A 1 107 ? -13.212 -6.415 1.679 1.00 92.81 107 SER A N 1
ATOM 858 C CA . SER A 1 107 ? -13.105 -7.254 2.882 1.00 92.81 107 SER A CA 1
ATOM 859 C C . SER A 1 107 ? -12.807 -6.471 4.165 1.00 92.81 107 SER A C 1
ATOM 861 O O . SER A 1 107 ? -13.160 -6.924 5.250 1.00 92.81 107 SER A O 1
ATOM 863 N N . GLN A 1 108 ? -12.148 -5.308 4.067 1.00 91.19 108 GLN A N 1
ATOM 864 C CA . GLN A 1 108 ? -11.964 -4.430 5.223 1.00 91.19 108 GLN A CA 1
ATOM 865 C C . GLN A 1 108 ? -13.264 -3.700 5.562 1.00 91.19 108 GLN A C 1
ATOM 867 O O . GLN A 1 108 ? -13.590 -3.572 6.735 1.00 91.19 108 GLN A O 1
ATOM 872 N N . LEU A 1 109 ? -14.020 -3.261 4.554 1.00 90.56 109 LEU A N 1
ATOM 873 C CA . LEU A 1 109 ? -15.288 -2.558 4.752 1.00 90.56 109 LEU A CA 1
ATOM 874 C C . LEU A 1 109 ? -16.385 -3.466 5.303 1.00 90.56 109 LEU A C 1
ATOM 876 O O . LEU A 1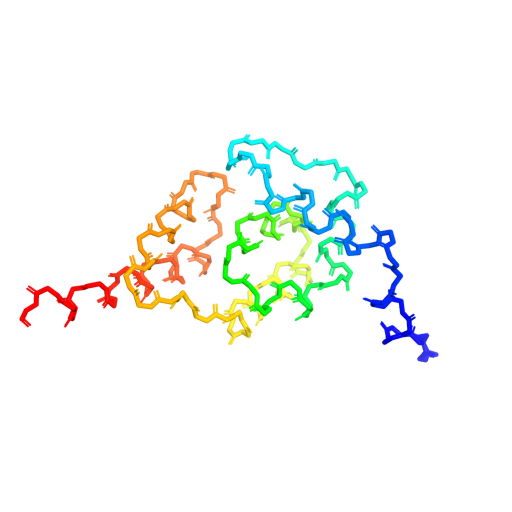 109 ? -17.142 -3.016 6.152 1.00 90.56 109 LEU A O 1
ATOM 880 N N . ASP A 1 110 ? -16.422 -4.741 4.914 1.00 88.75 110 ASP A N 1
ATOM 881 C CA . ASP A 1 110 ? -17.373 -5.713 5.473 1.00 88.75 110 ASP A CA 1
ATOM 882 C C . ASP A 1 110 ? -17.208 -5.870 6.999 1.00 88.75 110 ASP A C 1
ATOM 884 O O . ASP A 1 110 ? -18.160 -6.201 7.699 1.00 88.75 110 ASP A O 1
ATOM 888 N N . ARG A 1 111 ? -16.018 -5.573 7.546 1.00 82.56 111 ARG A N 1
ATOM 889 C CA . ARG A 1 111 ? -15.767 -5.586 8.997 1.00 82.56 111 ARG A CA 1
ATOM 890 C C . ARG A 1 111 ? -16.406 -4.402 9.730 1.00 82.56 111 ARG A C 1
ATOM 892 O O . ARG A 1 111 ? -16.578 -4.490 10.941 1.00 82.56 111 ARG A O 1
ATOM 899 N N . LEU A 1 112 ? -16.755 -3.314 9.033 1.00 74.38 112 LEU A N 1
ATOM 900 C CA . LEU A 1 112 ? -17.473 -2.177 9.631 1.00 74.38 112 LEU A CA 1
ATOM 901 C C . LEU A 1 112 ? -18.906 -2.550 10.007 1.00 74.38 112 LEU A C 1
ATOM 903 O O . LEU A 1 112 ? -19.417 -2.072 11.019 1.00 74.38 112 LEU A O 1
ATOM 907 N N . ASP A 1 113 ? -19.550 -3.394 9.199 1.00 60.16 113 ASP A N 1
ATOM 908 C CA . ASP A 1 113 ? -20.952 -3.767 9.394 1.00 60.16 113 ASP A CA 1
ATOM 909 C C . ASP A 1 113 ? -21.154 -4.608 10.669 1.00 60.16 113 ASP A C 1
ATOM 911 O O . ASP A 1 113 ? -22.210 -4.523 11.296 1.00 60.16 113 ASP A O 1
ATOM 915 N N . ASP A 1 114 ? -20.121 -5.326 11.126 1.00 55.44 114 ASP A N 1
ATOM 916 C CA . ASP A 1 114 ? -20.130 -6.062 12.400 1.00 55.44 114 ASP A CA 1
ATOM 917 C C . ASP A 1 114 ? -20.016 -5.144 13.641 1.00 55.44 114 ASP A C 1
ATOM 919 O O . ASP A 1 114 ? -20.314 -5.581 14.753 1.00 55.44 114 ASP A O 1
ATOM 923 N N . VAL A 1 115 ? -19.601 -3.878 13.482 1.00 52.22 115 VAL A N 1
ATOM 924 C CA . VAL A 1 115 ? -19.418 -2.900 14.583 1.00 52.22 115 VAL A CA 1
ATOM 925 C C . VAL A 1 115 ? -20.658 -2.006 14.775 1.00 52.22 115 VAL A C 1
ATOM 9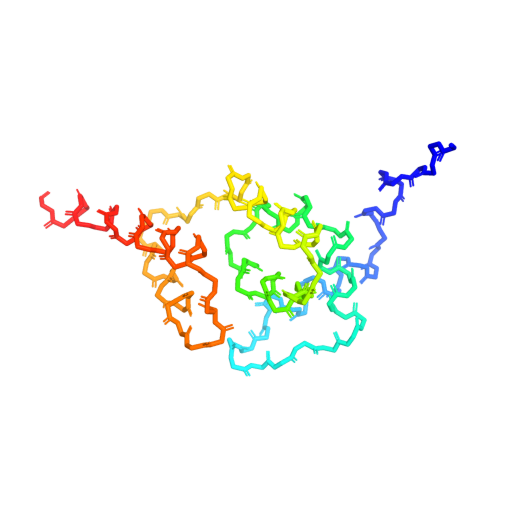27 O O . VAL A 1 115 ? -20.817 -1.363 15.814 1.00 52.22 115 VAL A O 1
ATOM 930 N N . LEU A 1 116 ? -21.569 -1.972 13.795 1.00 48.12 116 LEU A N 1
ATOM 931 C CA . LEU A 1 116 ? -22.788 -1.148 13.811 1.00 48.12 116 LEU A CA 1
ATOM 932 C C . LEU A 1 116 ? -24.077 -1.909 14.193 1.00 48.12 116 LEU A C 1
ATOM 934 O O . LEU A 1 116 ? -25.165 -1.337 14.063 1.00 48.12 116 LEU A O 1
ATOM 938 N N . LEU A 1 117 ? -23.978 -3.151 14.687 1.00 44.09 117 LEU A N 1
ATOM 939 C CA . LEU A 1 117 ? -25.112 -3.972 15.152 1.00 44.09 117 LEU A CA 1
ATOM 940 C C . LEU A 1 117 ? -25.126 -4.208 16.669 1.00 44.09 117 LEU A C 1
ATOM 942 O O . LEU A 1 117 ? -24.077 -4.566 17.243 1.00 44.09 117 LEU A O 1
#